Protein AF-A0A8T2T085-F1 (afdb_monomer)

Organism: Ceratopteris richardii (NCBI:txid49495)

Secondary structure (DSSP, 8-state):
----------------------------------HHHHHHHHHHHHHH--S-SS-HHHHHHHHHHHHHHHHHHTT-GGGTTPPPPHHHHHHHHHHHHHHHHHHHHHHHHHHHHTT-SS--HHHHHH-

InterPro domains:
  IPR000164 Histone H3/CENP-A [PR00622] (3-17)
  IPR000164 Histone H3/CENP-A [PR00622] (79-97)
  IPR000164 Histone H3/CENP-A [PR00622] (97-113)
  IPR000164 Histone H3/CENP-A [PR00622] (113-127)
  IPR000164 Histone H3/CENP-A [PTHR45810] (14-124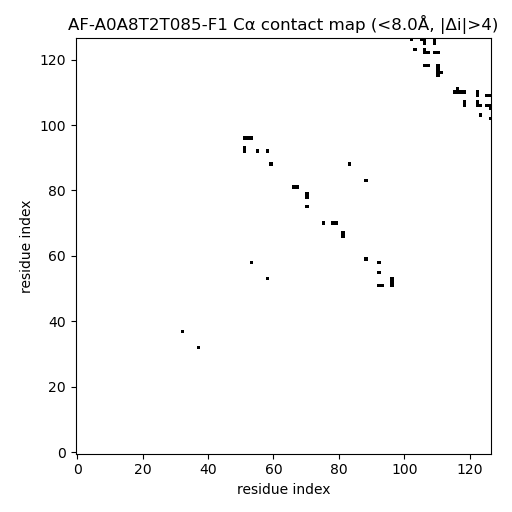)
  IPR000164 Histone H3/CENP-A [SM00428] (25-126)
  IPR007125 Core Histone H2A/H2B/H3 domain [PF00125] (38-123)
  IPR009072 Histone-fold [G3DSA:1.10.20.10] (2-127)
  IPR009072 Histone-fold [SSF47113] (22-123)

Nearest PDB structures (foldseek):
  8yti-assembly1_A  TM=9.726E-01  e=1.396E-06  Homo sapiens
  5e5a-assembly1_A  TM=9.734E-01  e=1.593E-06  Xenopus laevis
  7cow-assembly1_K  TM=9.662E-01  e=3.516E-06  Homo sapiens
  3a6n-assembly1_A  TM=9.595E-01  e=3.291E-06  Homo sapiens
  5xm1-assembly1_A  TM=9.760E-01  e=5.579E-06  Mus musculus

Sequence (127 aa):
MPRNKIPRGKMSRSKIPRRFKPMCQTSLQKKRVKYHVKSLREIRRAQKSVGLLIPRLPFMRVVKQISVNLCSLMKTSSFVNVRWQTQALLCLQEVAEDIAIDFMNDAYLCIAHSHRVTLMAKDYVIV

Solvent-accessible surface area (backbone atoms only — not comparable to full-atom values): 8410 Å² total; per-residue (Å²): 139,88,82,88,88,86,90,87,83,88,85,91,79,86,86,78,81,79,78,75,70,76,80,76,74,73,74,72,74,79,76,81,75,55,65,71,64,52,52,55,50,50,51,55,49,52,76,72,49,90,68,84,86,70,63,66,69,66,53,51,50,51,53,52,53,52,52,54,53,51,36,61,75,65,72,45,83,86,49,85,72,80,78,79,57,71,68,58,56,50,51,54,47,55,53,54,52,50,54,52,50,53,54,50,51,53,25,48,52,53,30,54,76,67,76,48,91,72,91,52,75,72,36,63,74,75,103

Structure (mmCIF, N/CA/C/O backbone):
data_AF-A0A8T2T085-F1
#
_entry.id   AF-A0A8T2T085-F1
#
loop_
_atom_site.group_PDB
_atom_site.id
_atom_site.type_symbol
_atom_site.label_atom_id
_atom_site.label_alt_id
_atom_site.label_comp_id
_atom_site.label_asym_id
_atom_site.label_entity_id
_atom_site.label_seq_id
_atom_site.pdbx_PDB_ins_code
_atom_site.Cartn_x
_atom_site.Cartn_y
_atom_site.Cartn_z
_atom_site.occupancy
_atom_site.B_iso_or_equiv
_atom_site.auth_seq_id
_atom_site.auth_comp_id
_atom_site.auth_asym_id
_atom_site.auth_atom_id
_atom_site.pdbx_PDB_model_num
ATOM 1 N N . MET A 1 1 ? 31.964 63.185 52.197 1.00 42.47 1 MET A N 1
ATOM 2 C CA . MET A 1 1 ? 31.192 64.295 51.594 1.00 42.47 1 MET A CA 1
ATOM 3 C C . MET A 1 1 ? 29.818 63.784 51.166 1.00 42.47 1 MET A C 1
ATOM 5 O O . MET A 1 1 ? 29.794 62.979 50.244 1.00 42.47 1 MET A O 1
ATOM 9 N N . PRO A 1 2 ? 28.687 64.199 51.766 1.00 45.44 2 PRO A N 1
ATOM 10 C CA . PRO A 1 2 ? 27.382 64.057 51.126 1.00 45.44 2 PRO A CA 1
ATOM 11 C C . PRO A 1 2 ? 26.936 65.405 50.535 1.00 45.44 2 PRO A C 1
ATOM 13 O O . PRO A 1 2 ? 27.128 66.454 51.150 1.00 45.44 2 PRO A O 1
ATOM 16 N N . ARG A 1 3 ? 26.341 65.405 49.335 1.00 43.69 3 ARG A N 1
ATOM 17 C CA . ARG A 1 3 ? 25.700 66.595 48.756 1.00 43.69 3 ARG A CA 1
ATOM 18 C C . ARG A 1 3 ? 24.286 66.244 48.281 1.00 43.69 3 ARG A C 1
ATOM 20 O O . ARG A 1 3 ? 24.088 65.339 47.481 1.00 43.69 3 ARG A O 1
ATOM 27 N N . ASN A 1 4 ? 23.343 66.984 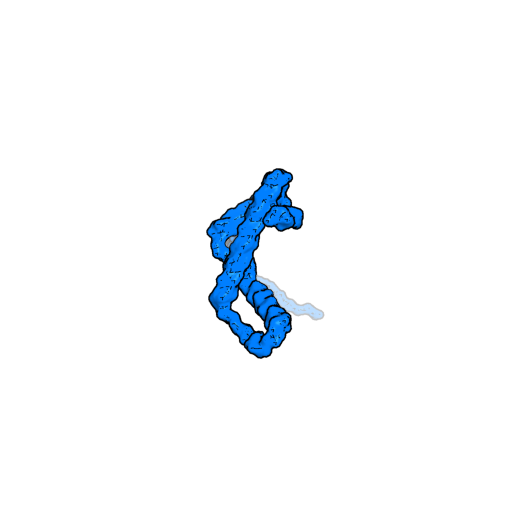48.858 1.00 47.75 4 ASN A N 1
ATOM 28 C CA . ASN A 1 4 ? 21.883 66.970 48.741 1.00 47.75 4 ASN A 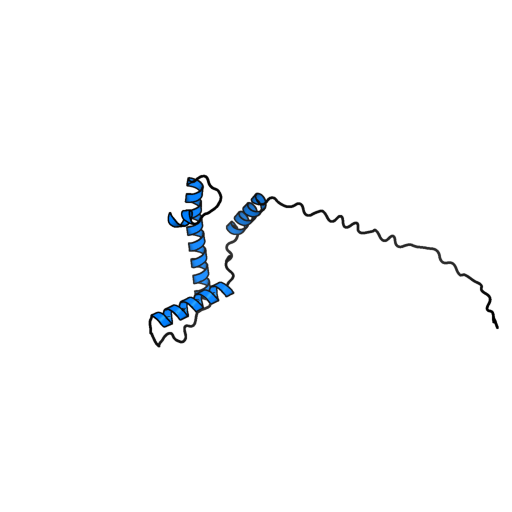CA 1
ATOM 29 C C . ASN A 1 4 ? 21.287 66.848 47.327 1.00 47.75 4 ASN A C 1
ATOM 31 O O . ASN A 1 4 ? 21.851 67.383 46.374 1.00 47.75 4 ASN A O 1
ATOM 35 N N . LYS A 1 5 ? 20.018 66.397 47.268 1.00 50.94 5 LYS A N 1
ATOM 36 C CA . LYS A 1 5 ? 18.900 67.220 46.746 1.00 50.94 5 LYS A CA 1
ATOM 37 C C . LYS A 1 5 ? 17.514 66.747 47.235 1.00 50.94 5 LYS A C 1
ATOM 39 O O . LYS A 1 5 ? 17.265 65.562 47.408 1.00 50.94 5 LYS A O 1
ATOM 44 N N . ILE A 1 6 ? 16.659 67.741 47.489 1.00 50.16 6 ILE A N 1
ATOM 45 C CA . ILE A 1 6 ? 15.349 67.737 48.172 1.00 50.16 6 ILE A CA 1
ATOM 46 C C . ILE A 1 6 ? 14.205 67.387 47.186 1.00 50.16 6 ILE A C 1
ATOM 48 O O . ILE A 1 6 ? 14.298 67.786 46.025 1.00 50.16 6 ILE A O 1
ATOM 52 N N . PRO A 1 7 ? 13.120 66.695 47.604 1.00 57.94 7 PRO A N 1
ATOM 53 C CA . PRO A 1 7 ? 12.007 66.296 46.734 1.00 57.94 7 PRO A CA 1
ATOM 54 C C . PRO A 1 7 ? 10.787 67.234 46.844 1.00 57.94 7 PRO A C 1
ATOM 56 O O . PRO A 1 7 ? 10.642 67.904 47.864 1.00 57.94 7 PRO A O 1
ATOM 59 N N . ARG A 1 8 ? 9.884 67.192 45.840 1.00 45.22 8 ARG A N 1
ATOM 60 C CA . ARG A 1 8 ? 8.404 67.441 45.848 1.00 45.22 8 ARG A CA 1
ATOM 61 C C . ARG A 1 8 ? 7.979 68.105 44.519 1.00 45.22 8 ARG A C 1
ATOM 63 O O . ARG A 1 8 ? 8.650 69.015 44.073 1.00 45.22 8 ARG A O 1
ATOM 70 N N . GLY A 1 9 ? 6.888 67.760 43.835 1.00 40.75 9 GLY A N 1
ATOM 71 C CA . GLY A 1 9 ? 5.848 66.764 44.069 1.00 40.75 9 GLY A CA 1
ATOM 72 C C . GLY A 1 9 ? 4.798 66.764 42.935 1.00 40.75 9 GLY A C 1
ATOM 73 O O . GLY A 1 9 ? 4.514 67.794 42.346 1.00 40.75 9 GLY A O 1
ATOM 74 N N . LYS A 1 10 ? 4.270 65.563 42.663 1.00 49.53 10 LYS A N 1
ATOM 75 C CA . LYS A 1 10 ? 2.911 65.141 42.247 1.00 49.53 10 LYS A CA 1
ATOM 76 C C . LYS A 1 10 ? 2.061 66.000 41.282 1.00 49.53 10 LYS A C 1
ATOM 78 O O . LYS A 1 10 ? 1.538 67.039 41.658 1.00 49.53 10 LYS A O 1
ATOM 83 N N . MET A 1 11 ? 1.669 65.374 40.165 1.00 41.41 11 MET A N 1
ATOM 84 C CA . MET A 1 11 ? 0.322 65.498 39.586 1.00 41.41 11 MET A CA 1
ATOM 85 C C . MET A 1 11 ? -0.317 64.110 39.477 1.00 41.41 11 MET A C 1
ATOM 87 O O . MET A 1 11 ? 0.253 63.180 38.908 1.00 41.41 11 MET A O 1
ATOM 91 N N . SER A 1 12 ? -1.495 63.968 40.072 1.00 48.19 12 SER A N 1
ATOM 92 C CA . SER A 1 12 ? -2.357 62.794 40.003 1.00 48.19 12 SER A CA 1
ATOM 93 C C . SER A 1 12 ? -3.138 62.779 38.688 1.00 48.19 12 SER A C 1
ATOM 95 O O . SER A 1 12 ? -3.822 63.742 38.353 1.00 48.19 12 SER A O 1
ATOM 97 N N . ARG A 1 13 ? -3.136 61.644 37.983 1.00 51.62 13 ARG A N 1
ATOM 98 C CA . ARG A 1 13 ? -4.280 61.242 37.154 1.00 51.62 13 ARG A CA 1
ATOM 99 C C . ARG A 1 13 ? -4.640 59.796 37.460 1.00 51.62 13 ARG A C 1
ATOM 101 O O . ARG A 1 13 ? -3.790 58.915 37.549 1.00 51.62 13 ARG A O 1
ATOM 108 N N . SER A 1 14 ? -5.921 59.627 37.734 1.00 51.16 14 SER A N 1
ATOM 109 C CA . SER A 1 14 ? -6.596 58.438 38.219 1.00 51.16 14 SER A CA 1
ATOM 110 C C . SER A 1 14 ? -6.578 57.285 37.210 1.00 51.16 14 SER A C 1
ATOM 112 O O . SER A 1 14 ? -6.531 57.458 35.997 1.00 51.16 14 SER A O 1
ATOM 114 N N . LYS A 1 15 ? -6.607 56.087 37.793 1.00 52.94 15 LYS A N 1
ATOM 115 C CA . LYS A 1 15 ? -6.588 54.746 37.207 1.00 52.94 15 LYS A CA 1
ATOM 116 C C . LYS A 1 15 ? -7.672 54.496 36.149 1.00 52.94 15 LYS A C 1
ATOM 118 O O . LYS A 1 15 ? -8.845 54.737 36.406 1.00 52.94 15 LYS A O 1
ATOM 123 N N . ILE A 1 16 ? -7.297 53.761 35.101 1.00 54.34 16 ILE A N 1
ATOM 124 C CA . ILE A 1 16 ? -8.132 52.683 34.549 1.00 54.34 16 ILE A CA 1
ATOM 125 C C . ILE A 1 16 ? -7.220 51.457 34.405 1.00 54.34 16 ILE A C 1
ATOM 127 O O . ILE A 1 16 ? -6.395 51.431 33.489 1.00 54.34 16 ILE A O 1
ATOM 131 N N . PRO A 1 17 ? -7.298 50.432 35.274 1.00 49.84 17 PRO A N 1
ATOM 132 C CA . PRO A 1 17 ? -6.677 49.166 34.939 1.00 49.84 17 PRO A CA 1
ATOM 133 C C . PRO A 1 17 ? -7.539 48.557 33.834 1.00 49.84 17 PRO A C 1
ATOM 135 O O . PRO A 1 17 ? -8.699 48.207 34.060 1.00 49.84 17 PRO A O 1
ATOM 138 N N . ARG A 1 18 ? -6.994 48.449 32.618 1.00 59.91 18 ARG A N 1
ATOM 139 C CA . ARG A 1 18 ? -7.588 47.566 31.612 1.00 59.91 18 ARG A CA 1
ATOM 140 C C . ARG A 1 18 ? -7.610 46.187 32.249 1.00 59.91 18 ARG A C 1
ATOM 142 O O . ARG A 1 18 ? -6.561 45.606 32.517 1.00 59.91 18 ARG A O 1
ATOM 149 N N . ARG A 1 19 ? -8.810 45.716 32.574 1.00 57.78 19 ARG A N 1
ATOM 150 C CA . ARG A 1 19 ? -9.052 44.394 33.134 1.00 57.78 19 ARG A CA 1
ATOM 151 C C . ARG A 1 19 ? -8.615 43.393 32.066 1.00 57.78 19 ARG A C 1
ATOM 153 O O . ARG A 1 19 ? -9.392 43.061 31.177 1.00 57.78 19 ARG A O 1
ATOM 160 N N . PHE A 1 20 ? -7.354 42.966 32.108 1.00 52.00 20 PHE A N 1
ATOM 161 C CA . PHE A 1 20 ? -6.907 41.797 31.367 1.00 52.00 20 PHE A CA 1
ATOM 162 C C . PHE A 1 20 ? -7.718 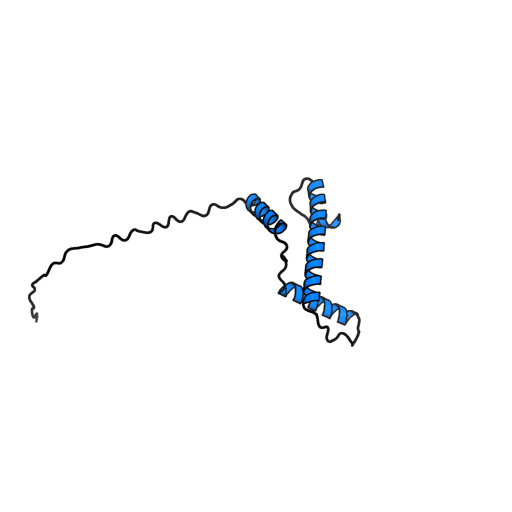40.636 31.936 1.00 52.00 20 PHE A C 1
ATOM 164 O O . PHE A 1 20 ? -7.486 40.194 33.060 1.00 52.00 20 PHE A O 1
ATOM 171 N N . LYS A 1 21 ? -8.747 40.197 31.205 1.00 58.69 21 LYS A N 1
ATOM 172 C CA . LYS A 1 21 ? -9.330 38.883 31.460 1.00 58.69 21 LYS A CA 1
ATOM 173 C C . LYS A 1 21 ? -8.180 37.895 31.267 1.00 58.69 21 LYS A C 1
ATOM 175 O O . LYS A 1 21 ? -7.620 37.882 30.169 1.00 58.69 21 LYS A O 1
ATOM 180 N N . PRO A 1 22 ? -7.812 37.072 32.262 1.00 52.03 22 PRO A N 1
ATOM 181 C CA . PRO A 1 22 ? -7.034 35.897 31.939 1.00 52.03 22 PRO A CA 1
ATOM 182 C C . PRO A 1 22 ? -7.907 35.101 30.965 1.00 52.03 22 PRO A C 1
ATOM 184 O O . PRO A 1 22 ? -9.030 34.717 31.303 1.00 52.03 22 PRO A O 1
ATOM 187 N N . MET A 1 23 ? -7.445 34.923 29.725 1.00 56.06 23 MET A N 1
ATOM 188 C CA . MET A 1 23 ? -7.959 33.848 28.888 1.00 56.06 23 MET A CA 1
ATOM 189 C C . MET A 1 23 ? -7.615 32.578 29.649 1.00 56.06 23 MET A C 1
ATOM 191 O O . MET A 1 23 ? -6.505 32.062 29.554 1.00 56.06 23 MET A O 1
ATOM 195 N N . CYS A 1 24 ? -8.556 32.122 30.468 1.00 46.50 24 CYS A N 1
ATOM 196 C CA . CYS A 1 24 ? -8.539 30.789 31.018 1.00 46.50 24 CYS A CA 1
ATOM 197 C C . CYS A 1 24 ? -8.694 29.875 29.800 1.00 46.50 24 CYS A C 1
ATOM 199 O O . CYS A 1 24 ? -9.807 29.545 29.389 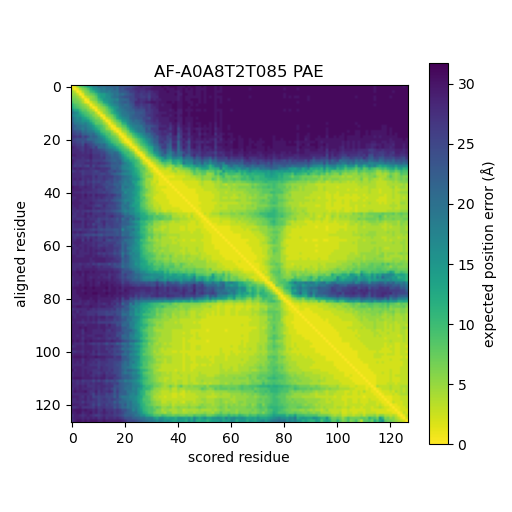1.00 46.50 24 CYS A O 1
ATOM 201 N N . GLN A 1 25 ? -7.572 29.558 29.147 1.00 60.19 25 GLN A N 1
ATOM 202 C CA . GLN A 1 25 ? -7.472 28.407 28.273 1.00 60.19 25 GLN A CA 1
ATOM 203 C C . GLN A 1 25 ? -7.699 27.217 29.196 1.00 60.19 25 GLN A C 1
ATOM 205 O O . GLN A 1 25 ? -6.765 26.638 29.743 1.00 60.19 25 GLN A O 1
ATOM 210 N N . THR A 1 26 ? -8.966 26.885 29.425 1.00 57.47 26 THR A N 1
ATOM 211 C CA . THR A 1 26 ? -9.322 25.535 29.812 1.00 57.47 26 THR A CA 1
ATOM 212 C C . THR A 1 26 ? -8.862 24.694 28.634 1.00 57.47 26 THR A C 1
ATOM 214 O O . THR A 1 26 ? -9.512 24.618 27.593 1.00 57.47 26 THR A O 1
ATOM 217 N N . SER A 1 27 ? -7.647 24.162 28.738 1.00 62.03 27 SER A N 1
ATOM 218 C CA . SER A 1 27 ? -7.164 23.117 27.861 1.00 62.03 27 SER A CA 1
ATOM 219 C C . SER A 1 27 ? -8.111 21.949 28.092 1.00 62.03 27 SER A C 1
ATOM 221 O O . SER A 1 27 ? -7.921 21.137 28.994 1.00 62.03 27 SER A O 1
ATOM 223 N N . LEU A 1 28 ? -9.217 21.924 27.340 1.00 67.56 28 LEU A N 1
ATOM 224 C CA . LEU A 1 28 ? -10.135 20.801 27.325 1.00 67.56 28 LEU A CA 1
ATOM 225 C C . LEU A 1 28 ? -9.270 19.599 26.981 1.00 67.56 28 LEU A C 1
ATOM 227 O O . LEU A 1 28 ? -8.818 19.460 25.841 1.00 67.56 28 LEU A O 1
ATOM 231 N N . GLN A 1 29 ? -8.955 18.796 27.998 1.00 67.00 29 GLN A N 1
ATOM 232 C CA . GLN A 1 29 ? -8.123 17.619 27.843 1.00 67.00 29 GLN A CA 1
ATOM 233 C C . GLN A 1 29 ? -8.738 16.813 26.706 1.00 67.00 29 GLN A C 1
ATOM 235 O O . GLN A 1 29 ? -9.902 16.409 26.779 1.00 67.00 29 GLN A O 1
ATOM 240 N N . LYS A 1 30 ? -7.989 16.655 25.608 1.00 74.50 30 LYS A N 1
ATOM 241 C CA . LYS A 1 30 ? -8.457 15.930 24.428 1.00 74.50 30 LYS A CA 1
ATOM 242 C C . LYS A 1 30 ? -8.785 14.510 24.882 1.00 74.50 30 LYS A C 1
ATOM 244 O O . LYS A 1 30 ? -7.883 13.698 25.081 1.00 74.50 30 LYS A O 1
ATOM 249 N N . LYS A 1 31 ? -10.075 14.215 25.081 1.00 79.19 31 LYS A N 1
ATOM 250 C CA . LYS A 1 31 ? -10.523 12.880 25.485 1.00 79.19 31 LYS A CA 1
ATOM 251 C C . LYS A 1 31 ? -10.033 11.879 24.444 1.00 79.19 31 LYS A C 1
ATOM 253 O O . LYS A 1 31 ? -10.289 12.024 23.246 1.00 79.19 31 LYS A O 1
ATOM 258 N N . ARG A 1 32 ? -9.295 10.867 24.902 1.00 85.69 32 ARG A N 1
ATOM 259 C CA . ARG A 1 32 ? -8.742 9.825 24.038 1.00 85.69 32 ARG A CA 1
ATOM 260 C C . ARG A 1 32 ? -9.891 8.992 23.477 1.00 85.69 32 ARG A C 1
ATOM 262 O O . ARG A 1 32 ? -10.603 8.317 24.212 1.00 85.69 32 ARG A O 1
ATOM 269 N N . VAL A 1 33 ? -10.068 9.045 22.160 1.00 89.44 33 VAL A N 1
ATOM 270 C CA . VAL A 1 33 ? -11.035 8.196 21.455 1.00 89.44 33 VAL A CA 1
ATOM 271 C C . VAL A 1 33 ? -10.539 6.749 21.494 1.00 89.44 33 VAL A C 1
ATOM 273 O O . VAL A 1 33 ? -9.359 6.499 21.226 1.00 89.44 33 VAL A O 1
ATOM 276 N N . LYS A 1 34 ? -11.433 5.809 21.828 1.00 93.06 34 LYS A N 1
ATOM 277 C CA . LYS A 1 34 ? -11.143 4.367 21.844 1.00 93.06 34 LYS A CA 1
ATOM 278 C C . LYS A 1 34 ? -10.680 3.895 20.461 1.00 93.06 34 LYS A C 1
ATOM 280 O O . LYS A 1 34 ? -11.177 4.379 19.447 1.00 93.06 34 LYS A O 1
ATOM 285 N N . TYR A 1 35 ? -9.765 2.929 20.423 1.00 92.38 35 TYR A N 1
ATOM 286 C CA . TYR A 1 35 ? -9.171 2.437 19.176 1.00 92.38 35 TYR A CA 1
ATOM 287 C C . TYR A 1 35 ? -10.211 1.935 18.173 1.00 92.38 35 TYR A C 1
ATOM 289 O O . TYR A 1 35 ? -10.220 2.417 17.048 1.00 92.38 35 TYR A O 1
ATOM 297 N N . HIS A 1 36 ? -11.160 1.096 18.603 1.00 92.12 36 HIS A N 1
ATOM 298 C CA . HIS A 1 36 ? -12.217 0.590 17.719 1.00 92.12 36 HIS A CA 1
ATOM 299 C C . HIS A 1 36 ? -13.032 1.717 17.052 1.00 92.12 36 HIS A C 1
ATOM 301 O O . HIS A 1 36 ? -13.408 1.610 15.891 1.00 92.12 36 HIS A O 1
ATOM 307 N N . VAL A 1 37 ? -13.256 2.842 17.746 1.00 95.19 37 VAL A N 1
ATOM 308 C CA . VAL A 1 37 ? -13.968 4.004 17.184 1.00 95.19 37 VAL A CA 1
ATOM 309 C C . VAL A 1 37 ? -13.113 4.734 16.146 1.00 95.19 37 VAL A C 1
ATOM 311 O O . VAL A 1 37 ? -13.652 5.237 15.160 1.00 95.19 37 VAL A O 1
ATOM 314 N N . LYS A 1 38 ? -11.790 4.801 16.348 1.00 94.81 38 LYS A N 1
ATOM 315 C CA . LYS A 1 38 ? -10.865 5.379 15.363 1.00 94.81 38 LYS A CA 1
ATOM 316 C C . LYS A 1 38 ? -10.791 4.512 14.108 1.00 94.81 38 LYS A C 1
ATOM 318 O O . LYS A 1 38 ? -11.022 5.035 13.024 1.00 94.81 38 LYS A O 1
ATOM 323 N N . SER A 1 39 ? -10.595 3.204 14.266 1.00 93.88 39 SER A N 1
ATOM 324 C CA . SER A 1 39 ? -10.501 2.258 13.148 1.00 93.88 39 SER A CA 1
ATOM 325 C C . SER A 1 39 ? -11.781 2.232 12.310 1.00 93.88 39 SER A C 1
ATOM 327 O O . SER A 1 39 ? -11.722 2.357 11.093 1.00 93.88 39 SER A O 1
ATOM 329 N N . LEU A 1 40 ? -12.963 2.195 12.940 1.00 95.88 40 LEU A N 1
ATOM 330 C CA . LEU A 1 40 ? -14.238 2.260 12.209 1.00 95.88 40 LEU A CA 1
ATOM 331 C C . LEU A 1 40 ? -14.424 3.582 11.451 1.00 95.88 40 LEU A C 1
ATOM 333 O O . LEU A 1 40 ? -15.048 3.612 10.392 1.00 95.88 40 LEU A O 1
ATOM 337 N N . ARG A 1 41 ? -13.896 4.690 11.984 1.00 95.81 41 ARG A N 1
ATOM 338 C CA . ARG A 1 41 ? -13.916 5.981 11.287 1.00 95.81 41 ARG A CA 1
ATOM 339 C C . ARG A 1 41 ? -12.988 5.972 10.075 1.00 95.81 41 ARG A C 1
ATOM 341 O O . ARG A 1 41 ? -13.359 6.534 9.050 1.00 95.81 41 ARG A O 1
ATOM 348 N N . GLU A 1 42 ? -11.812 5.367 10.197 1.00 95.19 42 GLU A N 1
ATOM 349 C CA . GLU A 1 42 ? -10.849 5.227 9.102 1.00 95.19 42 GLU A CA 1
ATOM 350 C C . GLU A 1 42 ? -11.412 4.355 7.978 1.00 95.19 42 GLU A C 1
ATOM 352 O O . GLU A 1 42 ? -11.404 4.803 6.837 1.00 95.19 42 GLU A O 1
ATOM 357 N N . ILE A 1 43 ? -12.022 3.209 8.303 1.00 94.56 43 ILE A N 1
ATOM 358 C CA . ILE A 1 43 ? -12.681 2.324 7.325 1.00 94.56 43 ILE A CA 1
ATOM 359 C C . ILE A 1 43 ? -13.758 3.083 6.543 1.00 94.56 43 ILE A C 1
ATOM 361 O O . ILE A 1 43 ? -13.717 3.139 5.319 1.00 94.56 43 ILE A O 1
ATOM 365 N N . ARG A 1 44 ? -14.683 3.755 7.242 1.00 96.62 44 ARG A N 1
ATOM 366 C CA . ARG A 1 44 ? -15.755 4.529 6.588 1.00 96.62 44 ARG A CA 1
ATOM 367 C C . ARG A 1 44 ? -15.219 5.677 5.741 1.00 96.62 44 ARG A C 1
ATOM 369 O O . ARG A 1 44 ? -15.810 6.021 4.723 1.00 96.62 44 ARG A O 1
ATOM 376 N N . ARG A 1 45 ? -14.131 6.316 6.185 1.00 95.50 45 ARG A N 1
ATOM 377 C CA . ARG A 1 45 ? -13.483 7.385 5.424 1.00 95.50 45 ARG A CA 1
ATOM 378 C C . ARG A 1 45 ? -12.868 6.827 4.144 1.00 95.50 45 ARG A C 1
ATOM 380 O O . ARG A 1 45 ? -13.118 7.413 3.099 1.00 95.50 45 ARG A O 1
ATOM 387 N N . ALA A 1 46 ? -12.114 5.732 4.246 1.00 93.81 46 ALA A N 1
ATOM 388 C CA . ALA A 1 46 ? -11.463 5.077 3.118 1.00 93.81 46 ALA A CA 1
ATOM 389 C C . ALA A 1 46 ? -12.494 4.597 2.090 1.00 93.81 46 ALA A C 1
ATOM 391 O O . ALA A 1 46 ? -12.372 4.950 0.930 1.00 93.81 46 ALA A O 1
ATOM 392 N N . GLN A 1 47 ? -13.571 3.935 2.526 1.00 94.81 47 GLN A N 1
ATOM 393 C CA . GLN A 1 47 ? -14.650 3.458 1.646 1.00 94.81 47 GLN A CA 1
ATOM 394 C C . GLN A 1 47 ? -15.434 4.582 0.949 1.00 94.81 47 GLN A C 1
ATOM 396 O O . GLN A 1 47 ? -16.012 4.371 -0.110 1.00 94.81 47 GLN A O 1
ATOM 401 N N . LYS A 1 48 ? -15.497 5.780 1.542 1.00 96.38 48 LYS A N 1
ATOM 402 C CA . LYS A 1 48 ? -16.180 6.931 0.932 1.00 96.38 48 LYS A CA 1
ATOM 403 C C . LYS A 1 48 ? -15.310 7.645 -0.104 1.00 96.38 48 LYS A C 1
ATOM 405 O O . LYS A 1 48 ? -15.834 8.327 -0.981 1.00 96.38 48 LYS A O 1
ATOM 410 N N . SER A 1 49 ? -13.992 7.579 0.051 1.00 94.38 49 SER A N 1
ATOM 411 C CA . SER A 1 49 ? -13.039 8.228 -0.843 1.00 94.38 49 SER A CA 1
ATOM 412 C C . SER A 1 49 ? -12.576 7.279 -1.939 1.00 94.38 49 SER A C 1
ATOM 414 O O . SER A 1 49 ? -12.323 6.118 -1.672 1.00 94.38 49 SER A O 1
ATOM 416 N N . VAL A 1 50 ? -12.358 7.808 -3.139 1.00 92.69 50 VAL A N 1
ATOM 417 C CA . VAL A 1 50 ? -11.793 7.067 -4.286 1.00 92.69 50 VAL A CA 1
ATOM 418 C C . VAL A 1 50 ? -10.355 7.498 -4.602 1.00 92.69 50 VAL A C 1
ATOM 420 O O . VAL A 1 50 ? -9.874 7.361 -5.718 1.00 92.69 50 VAL A O 1
ATOM 423 N N . GLY A 1 51 ? -9.683 8.136 -3.642 1.00 93.00 51 GLY A N 1
ATOM 424 C CA . GLY A 1 51 ? -8.316 8.613 -3.827 1.00 93.00 51 GLY A CA 1
ATOM 425 C C . GLY A 1 51 ? -7.300 7.498 -3.610 1.00 93.00 51 GLY A C 1
ATOM 426 O O . GLY A 1 51 ? -7.499 6.655 -2.741 1.00 93.00 51 GLY A O 1
ATOM 427 N N . LEU A 1 52 ? -6.188 7.563 -4.342 1.00 94.50 52 LEU A N 1
ATOM 428 C CA . LEU A 1 52 ? -5.045 6.667 -4.163 1.00 94.50 52 LEU A CA 1
ATOM 429 C C . LEU A 1 52 ? -4.524 6.711 -2.720 1.00 94.50 52 LEU A C 1
ATOM 431 O O . LEU A 1 52 ? -4.327 7.793 -2.149 1.00 94.50 52 LEU A O 1
ATOM 435 N N . LEU A 1 53 ? -4.277 5.537 -2.153 1.00 94.12 53 LEU A N 1
ATOM 436 C CA . LEU A 1 53 ? -3.794 5.340 -0.790 1.00 94.12 53 LEU A CA 1
ATOM 437 C C . LEU A 1 53 ? -2.264 5.286 -0.734 1.00 94.12 53 LEU A C 1
ATOM 439 O O . LEU A 1 53 ? -1.667 5.722 0.257 1.00 94.12 53 LEU A O 1
ATOM 443 N N . ILE A 1 54 ? -1.615 4.790 -1.791 1.00 95.12 54 ILE A N 1
ATOM 444 C CA . ILE A 1 54 ? -0.157 4.705 -1.861 1.00 95.12 54 ILE A CA 1
ATOM 445 C C . ILE A 1 54 ? 0.405 6.048 -2.362 1.00 95.12 54 ILE A C 1
ATOM 447 O O . ILE A 1 54 ? -0.058 6.609 -3.361 1.00 95.12 54 ILE A O 1
ATOM 451 N N . PRO A 1 55 ? 1.444 6.611 -1.718 1.00 96.25 55 PRO A N 1
ATOM 452 C CA . PRO A 1 55 ? 2.073 7.818 -2.234 1.00 96.25 55 PRO A CA 1
ATOM 453 C C . PRO A 1 55 ? 2.694 7.574 -3.623 1.00 96.25 55 PRO A C 1
ATOM 455 O O . PRO A 1 55 ? 3.450 6.625 -3.831 1.00 96.25 55 PRO A O 1
ATOM 458 N N . ARG A 1 56 ? 2.436 8.476 -4.578 1.00 94.81 56 ARG A N 1
ATOM 459 C CA . ARG A 1 56 ? 2.845 8.309 -5.991 1.00 94.81 56 ARG A CA 1
ATOM 460 C C . ARG A 1 56 ? 4.360 8.175 -6.200 1.00 94.81 56 ARG A C 1
ATOM 462 O O . ARG A 1 56 ? 4.813 7.417 -7.052 1.00 94.81 56 ARG A O 1
ATOM 469 N N . LEU A 1 57 ? 5.168 8.918 -5.437 1.00 95.06 57 LEU A N 1
ATOM 470 C CA . LEU A 1 57 ? 6.629 8.929 -5.589 1.00 95.06 57 LEU A CA 1
ATOM 471 C C . LEU A 1 57 ? 7.292 7.573 -5.264 1.00 95.06 57 LEU A C 1
ATOM 473 O O . LEU A 1 57 ? 8.063 7.099 -6.101 1.00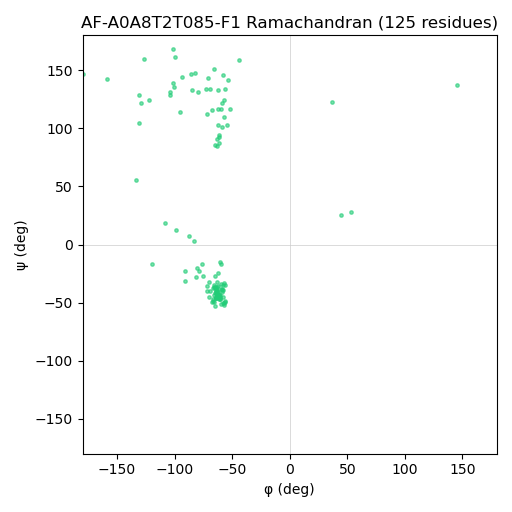 95.06 57 LEU A O 1
ATOM 477 N N . PRO A 1 58 ? 7.050 6.939 -4.096 1.00 96.56 58 PRO A N 1
ATOM 478 C CA . PRO A 1 58 ? 7.604 5.618 -3.814 1.00 96.56 58 PRO A CA 1
ATOM 479 C C . PRO A 1 58 ? 7.080 4.549 -4.777 1.00 96.56 58 PRO A C 1
ATOM 481 O O . PRO A 1 58 ? 7.891 3.753 -5.244 1.00 96.56 58 PRO A O 1
ATOM 484 N N . PHE A 1 59 ? 5.797 4.580 -5.162 1.00 96.88 59 PHE A N 1
ATOM 485 C CA . PHE A 1 59 ? 5.259 3.650 -6.162 1.00 96.88 59 PHE A CA 1
ATOM 486 C C . PHE A 1 59 ? 6.017 3.758 -7.492 1.00 96.88 59 PHE A C 1
ATOM 488 O O . PHE A 1 59 ? 6.563 2.776 -7.991 1.00 96.88 59 PHE A O 1
ATOM 495 N N . MET A 1 60 ? 6.181 4.979 -8.012 1.00 95.62 60 MET A N 1
ATOM 496 C CA . MET A 1 60 ? 6.946 5.220 -9.236 1.00 95.62 60 MET A CA 1
ATOM 497 C C . MET A 1 60 ? 8.400 4.724 -9.136 1.00 95.62 60 MET A C 1
ATOM 499 O O . MET A 1 60 ? 8.938 4.208 -10.117 1.00 95.62 60 MET A O 1
ATOM 503 N N . ARG A 1 61 ? 9.061 4.887 -7.980 1.00 95.12 61 ARG A N 1
ATOM 504 C CA . ARG A 1 61 ? 10.435 4.389 -7.773 1.00 95.12 61 ARG A CA 1
ATOM 505 C C . ARG A 1 61 ? 10.497 2.866 -7.869 1.00 95.12 61 ARG A C 1
ATOM 507 O O . ARG A 1 61 ? 11.387 2.357 -8.545 1.00 95.12 61 ARG A O 1
ATOM 514 N N . VAL A 1 62 ? 9.537 2.167 -7.263 1.00 95.69 62 VAL A N 1
ATOM 515 C CA . VAL A 1 62 ? 9.435 0.701 -7.328 1.00 95.69 62 VAL A CA 1
ATOM 516 C C . VAL A 1 62 ? 9.180 0.235 -8.760 1.00 95.69 62 VAL A C 1
ATOM 518 O O . VAL A 1 62 ? 9.900 -0.635 -9.244 1.00 95.69 62 VAL A O 1
ATOM 521 N N . VAL A 1 63 ? 8.247 0.862 -9.485 1.00 94.44 63 VAL A N 1
ATOM 522 C CA . VAL A 1 63 ? 7.983 0.511 -10.894 1.00 94.44 63 VAL A CA 1
ATOM 523 C C . VAL A 1 63 ? 9.247 0.659 -11.742 1.00 94.44 63 VAL A C 1
ATOM 525 O O . VAL A 1 63 ? 9.598 -0.249 -12.497 1.00 94.44 63 VAL A O 1
ATOM 528 N N . LYS A 1 64 ? 9.991 1.762 -11.588 1.00 91.25 64 LYS A N 1
ATOM 529 C CA . LYS A 1 64 ? 11.257 1.968 -12.312 1.00 91.25 64 LYS A CA 1
ATOM 530 C C . LYS A 1 64 ? 12.319 0.935 -11.936 1.00 91.25 64 LYS A C 1
ATOM 532 O O . LYS A 1 64 ? 12.997 0.435 -12.827 1.00 91.25 64 LYS A O 1
ATOM 537 N N . GLN A 1 65 ? 12.443 0.592 -10.655 1.00 92.38 65 GLN A N 1
ATOM 538 C CA . GLN A 1 65 ? 13.373 -0.441 -10.197 1.00 92.38 65 GLN A CA 1
ATOM 539 C C . GLN A 1 65 ? 13.051 -1.804 -10.825 1.00 92.38 65 GLN A C 1
ATOM 541 O O . GLN A 1 65 ? 13.943 -2.454 -11.366 1.00 92.38 65 GLN A O 1
ATOM 546 N N . ILE A 1 66 ? 11.777 -2.208 -10.822 1.00 92.00 66 ILE A N 1
ATOM 547 C CA . ILE A 1 66 ? 11.322 -3.456 -11.452 1.00 92.00 66 ILE A CA 1
ATOM 548 C C . ILE A 1 66 ? 11.602 -3.426 -12.957 1.00 92.00 66 ILE A C 1
ATOM 550 O O . ILE A 1 66 ? 12.132 -4.389 -13.501 1.00 92.00 66 ILE A O 1
ATOM 554 N N . SER A 1 67 ? 11.319 -2.301 -13.617 1.00 89.00 67 SER A N 1
ATOM 555 C CA . SER A 1 67 ? 11.580 -2.126 -15.051 1.00 89.00 67 SER A CA 1
ATOM 556 C C . SER A 1 67 ? 13.048 -2.373 -15.389 1.00 89.00 67 SER A C 1
ATOM 558 O O . SER A 1 67 ? 13.350 -3.146 -16.292 1.00 89.00 67 SER A O 1
ATOM 560 N N . VAL A 1 68 ? 13.965 -1.752 -14.64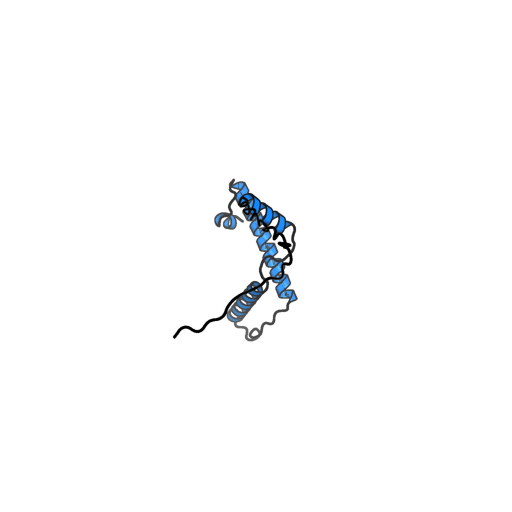0 1.00 87.19 68 VAL A N 1
ATOM 561 C CA . VAL A 1 68 ? 15.414 -1.915 -14.835 1.00 87.19 68 VAL A CA 1
ATOM 562 C C . VAL A 1 68 ? 15.835 -3.370 -14.621 1.00 87.19 68 VAL A C 1
ATOM 564 O O . VAL A 1 68 ? 16.580 -3.916 -15.436 1.00 87.19 68 VAL A O 1
ATOM 567 N N . ASN A 1 69 ? 15.316 -4.024 -13.578 1.00 87.62 69 ASN A N 1
ATOM 568 C CA . ASN A 1 69 ? 15.608 -5.431 -13.302 1.00 87.62 69 ASN A CA 1
ATOM 569 C C . ASN A 1 69 ? 15.145 -6.345 -14.446 1.00 87.62 69 ASN A C 1
ATOM 571 O O . ASN A 1 69 ? 15.907 -7.203 -14.890 1.00 87.62 69 ASN A O 1
ATOM 575 N N . LEU A 1 70 ? 13.933 -6.134 -14.969 1.00 86.06 70 LEU A N 1
ATOM 576 C CA . LEU A 1 70 ? 13.402 -6.901 -16.100 1.00 86.06 70 LEU A CA 1
ATOM 577 C C . LEU A 1 70 ? 14.231 -6.694 -17.375 1.00 86.06 70 LEU A C 1
ATOM 579 O O . LEU A 1 70 ? 14.525 -7.658 -18.079 1.00 86.06 70 LEU A O 1
ATOM 583 N N . CYS A 1 71 ? 14.675 -5.464 -17.638 1.00 80.06 71 CYS A N 1
ATOM 584 C CA . CYS A 1 71 ? 15.521 -5.156 -18.794 1.00 80.06 71 CYS A CA 1
ATOM 585 C C . CYS A 1 71 ? 16.880 -5.867 -18.722 1.00 80.06 71 CYS A C 1
ATOM 587 O O . CYS A 1 71 ? 17.362 -6.379 -19.732 1.00 80.06 71 CYS A O 1
ATOM 589 N N . SER A 1 72 ? 17.470 -5.937 -17.524 1.00 77.62 72 SER A N 1
ATOM 590 C CA . SER A 1 72 ? 18.709 -6.684 -17.276 1.00 77.62 72 SER A CA 1
ATOM 591 C C . SER A 1 72 ? 18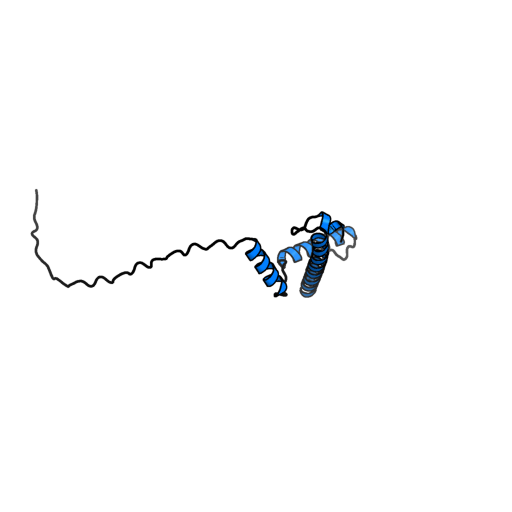.523 -8.189 -17.514 1.00 77.62 72 SER A C 1
ATOM 593 O O . SER A 1 72 ? 19.319 -8.818 -18.214 1.00 77.62 72 SER A O 1
ATOM 595 N N . LEU A 1 73 ? 17.426 -8.761 -17.005 1.00 79.94 73 LEU A N 1
ATOM 596 C CA . LEU A 1 73 ? 17.116 -10.188 -17.146 1.00 79.94 73 LEU A CA 1
ATOM 597 C C . LEU A 1 73 ? 16.886 -10.605 -18.606 1.00 79.94 73 LEU A C 1
ATOM 599 O O . LEU A 1 73 ? 17.325 -11.679 -19.012 1.00 79.94 73 LEU A O 1
ATOM 603 N N . MET A 1 74 ? 16.245 -9.754 -19.409 1.00 77.38 74 MET A N 1
ATOM 604 C CA . MET A 1 74 ? 15.909 -10.060 -20.806 1.00 77.38 74 MET A CA 1
ATOM 605 C C . MET A 1 74 ? 17.058 -9.799 -21.801 1.00 77.38 74 MET A C 1
ATOM 607 O O . MET A 1 74 ? 16.848 -9.960 -23.004 1.00 77.38 74 MET A O 1
ATOM 611 N N . LYS A 1 75 ? 18.257 -9.395 -21.330 1.00 66.94 75 LYS A N 1
ATOM 612 C CA . LYS A 1 75 ? 19.500 -9.170 -22.116 1.00 66.94 75 LYS A CA 1
ATOM 613 C C . LYS A 1 75 ? 19.313 -8.409 -23.438 1.00 66.94 75 LYS A C 1
ATOM 615 O O . LYS A 1 75 ? 20.103 -8.548 -24.369 1.00 66.94 75 LYS A O 1
ATOM 620 N N . THR A 1 76 ? 18.272 -7.592 -23.535 1.00 60.78 76 THR A N 1
ATOM 621 C CA . THR A 1 76 ? 17.944 -6.873 -24.761 1.00 60.78 76 THR A CA 1
ATOM 622 C C . THR A 1 76 ? 18.544 -5.477 -24.681 1.00 60.78 76 THR A C 1
ATOM 624 O O . THR A 1 76 ? 18.123 -4.642 -23.880 1.00 60.78 76 THR A O 1
ATOM 627 N N . SER A 1 77 ? 19.517 -5.205 -25.550 1.00 57.06 77 SER A N 1
ATOM 628 C CA . SER A 1 77 ? 20.214 -3.917 -25.676 1.00 57.06 77 SER A CA 1
ATOM 629 C C . SER A 1 77 ? 19.296 -2.735 -26.030 1.00 57.06 77 SER A C 1
ATOM 631 O O . SER A 1 77 ? 19.683 -1.586 -25.834 1.00 57.06 77 SER A O 1
ATOM 633 N N . SER A 1 78 ? 18.062 -2.987 -26.483 1.00 55.69 78 SER A N 1
ATOM 634 C CA . SER A 1 78 ? 17.078 -1.938 -26.804 1.00 55.69 78 SER A CA 1
ATOM 635 C C . SER A 1 78 ? 16.410 -1.286 -25.585 1.00 55.69 78 SER A C 1
ATOM 637 O O . SER A 1 78 ? 15.863 -0.194 -25.718 1.00 55.69 78 SER A O 1
ATOM 639 N N . PHE A 1 79 ? 16.470 -1.886 -24.389 1.00 56.69 79 PHE A N 1
ATOM 640 C CA . PHE A 1 79 ? 15.759 -1.361 -23.210 1.00 56.69 79 PHE A CA 1
ATOM 641 C C . PHE A 1 79 ? 16.620 -0.533 -22.241 1.00 56.69 79 PHE A C 1
ATOM 643 O O . PHE A 1 79 ? 16.172 -0.192 -21.149 1.00 56.69 79 PHE A O 1
ATOM 650 N N . VAL A 1 80 ? 17.836 -0.139 -22.626 1.00 59.69 80 VAL A N 1
ATOM 651 C CA . VAL A 1 80 ? 18.736 0.655 -21.759 1.00 59.69 80 VAL A CA 1
ATOM 652 C C . VAL A 1 80 ? 18.119 2.011 -21.350 1.00 59.69 80 VAL A C 1
ATOM 654 O O . VAL A 1 80 ? 18.537 2.605 -20.362 1.00 59.69 80 VAL A O 1
ATOM 657 N N . ASN A 1 81 ? 17.069 2.477 -22.042 1.00 67.00 81 ASN A N 1
ATOM 658 C CA . ASN A 1 81 ? 16.408 3.760 -21.790 1.00 67.00 81 ASN A CA 1
ATOM 659 C C . ASN A 1 81 ? 14.867 3.665 -21.755 1.00 67.00 81 ASN A C 1
ATOM 661 O O . ASN A 1 81 ? 14.186 4.378 -22.497 1.00 67.00 81 ASN A O 1
ATOM 665 N N . VAL A 1 82 ? 14.292 2.805 -20.902 1.00 78.38 82 VAL A N 1
ATOM 666 C CA . VAL A 1 82 ? 12.825 2.748 -20.727 1.00 78.38 82 VAL A CA 1
ATOM 667 C C . VAL A 1 82 ? 12.296 4.075 -20.179 1.00 78.38 82 VAL A C 1
ATOM 669 O O . VAL A 1 82 ? 12.601 4.481 -19.054 1.00 78.38 82 VAL A O 1
ATOM 672 N N . ARG A 1 83 ? 11.463 4.749 -20.975 1.00 86.06 83 ARG A N 1
ATOM 673 C CA . ARG A 1 83 ? 10.718 5.942 -20.562 1.00 86.06 83 ARG A CA 1
ATOM 674 C C . ARG A 1 83 ? 9.286 5.555 -20.228 1.00 86.06 83 ARG A C 1
ATOM 676 O O . ARG A 1 83 ? 8.643 4.830 -20.975 1.00 86.06 83 ARG A O 1
ATOM 683 N N . TRP A 1 84 ? 8.791 6.081 -19.115 1.00 90.38 84 TRP A N 1
ATOM 684 C CA . TRP A 1 84 ? 7.431 5.848 -18.649 1.00 90.38 84 TRP A CA 1
ATOM 685 C C . TRP A 1 84 ? 6.561 7.066 -18.921 1.00 90.38 84 TRP A C 1
ATOM 687 O O . TRP A 1 84 ? 6.931 8.189 -18.569 1.00 90.38 84 TRP A O 1
ATOM 697 N N . GLN A 1 85 ? 5.388 6.839 -19.505 1.00 95.38 85 GLN A N 1
ATOM 698 C CA . GLN A 1 85 ? 4.348 7.855 -19.573 1.00 95.38 85 GLN A CA 1
ATOM 699 C C . GLN A 1 85 ? 3.744 8.071 -18.180 1.00 95.38 85 GLN A C 1
ATOM 701 O O . GLN A 1 85 ? 3.560 7.128 -17.411 1.00 95.38 85 GLN A O 1
ATOM 706 N N . THR A 1 86 ? 3.392 9.315 -17.857 1.00 93.94 86 THR A N 1
ATOM 707 C CA . THR A 1 86 ? 2.776 9.665 -16.567 1.00 93.94 86 THR A CA 1
ATOM 708 C C . THR A 1 86 ? 1.418 8.992 -16.366 1.00 93.94 86 THR A C 1
ATOM 710 O O . THR A 1 86 ? 1.158 8.474 -15.286 1.00 93.94 86 THR A O 1
ATOM 713 N N . GLN A 1 87 ? 0.589 8.939 -17.413 1.00 96.06 87 GLN A N 1
ATOM 714 C CA . GLN A 1 87 ? -0.715 8.265 -17.385 1.00 96.06 87 GLN A CA 1
ATOM 715 C C . GLN A 1 87 ? -0.585 6.746 -17.217 1.00 96.06 87 GLN A C 1
ATOM 717 O O . GLN A 1 87 ? -1.359 6.146 -16.482 1.00 96.06 87 GLN A O 1
ATOM 722 N N . ALA A 1 88 ? 0.438 6.130 -17.820 1.00 95.06 88 ALA A N 1
ATOM 723 C CA . ALA A 1 88 ? 0.697 4.702 -17.645 1.00 95.06 88 ALA A CA 1
ATOM 724 C C . ALA A 1 88 ? 1.055 4.369 -16.188 1.00 95.06 88 ALA A C 1
ATOM 726 O O . ALA A 1 88 ? 0.550 3.400 -15.635 1.00 95.06 88 ALA A O 1
ATOM 727 N N . LEU A 1 89 ? 1.879 5.200 -15.540 1.00 95.31 89 LEU A N 1
ATOM 728 C CA . LEU A 1 89 ? 2.216 5.024 -14.123 1.00 95.31 89 LEU A CA 1
ATOM 729 C C . LEU A 1 89 ? 1.001 5.196 -13.206 1.00 95.31 89 LEU A C 1
ATOM 731 O O . LEU A 1 89 ? 0.901 4.487 -12.209 1.00 95.31 89 LEU A O 1
ATOM 735 N N . LEU A 1 90 ? 0.096 6.124 -13.536 1.00 96.06 90 LEU A N 1
ATOM 736 C CA . LEU A 1 90 ? -1.146 6.319 -12.791 1.00 96.06 90 LEU A CA 1
ATOM 737 C C . LEU A 1 90 ? -2.060 5.096 -12.917 1.00 96.06 90 LEU A C 1
ATOM 739 O O . LEU A 1 90 ? -2.488 4.564 -11.901 1.00 96.06 90 LEU A O 1
ATOM 743 N N . CYS A 1 91 ? -2.280 4.618 -14.142 1.00 96.69 91 CYS A N 1
ATOM 744 C CA . CYS A 1 91 ? -3.102 3.440 -14.411 1.00 96.69 91 CYS A CA 1
ATOM 745 C C . CYS A 1 91 ? -2.543 2.186 -13.719 1.00 96.69 91 CYS A C 1
ATOM 747 O O . CYS A 1 91 ? -3.286 1.458 -13.070 1.00 96.69 91 CYS A O 1
ATOM 749 N N . LEU A 1 92 ? -1.221 1.974 -13.769 1.00 96.12 92 LEU A N 1
ATOM 750 C CA . LEU A 1 92 ? -0.576 0.884 -13.032 1.00 96.12 92 LEU A CA 1
ATOM 751 C C . LEU A 1 92 ? -0.822 0.977 -11.525 1.00 96.12 92 LEU A C 1
ATOM 753 O O . LEU A 1 92 ? -0.985 -0.051 -10.876 1.00 96.12 92 LEU A O 1
ATOM 757 N N . GLN A 1 93 ? -0.822 2.189 -10.969 1.00 96.88 93 GLN A N 1
ATOM 758 C CA . GLN A 1 93 ? -1.087 2.383 -9.551 1.00 96.88 93 GLN A CA 1
ATOM 759 C C . GLN A 1 93 ? -2.549 2.104 -9.202 1.00 96.88 93 GLN A C 1
ATOM 761 O O . GLN A 1 93 ? -2.800 1.413 -8.222 1.00 96.88 93 GLN A O 1
ATOM 766 N N . GLU A 1 94 ? -3.491 2.615 -9.996 1.00 96.06 94 GLU A N 1
ATOM 767 C CA . GLU A 1 94 ? -4.926 2.377 -9.800 1.00 96.06 94 GLU A CA 1
ATOM 768 C C . GLU A 1 94 ? -5.234 0.880 -9.800 1.00 96.06 94 GLU A C 1
ATOM 770 O O . GLU A 1 94 ? -5.809 0.378 -8.841 1.00 96.06 94 GLU A O 1
ATOM 775 N N . VAL A 1 95 ? -4.752 0.154 -10.811 1.00 96.81 95 VAL A N 1
ATOM 776 C CA . VAL A 1 95 ? -4.960 -1.297 -10.920 1.00 96.81 95 VAL A CA 1
ATOM 777 C C . VAL A 1 95 ? -4.275 -2.052 -9.779 1.00 96.81 95 VAL A C 1
ATOM 779 O O . VAL A 1 95 ? -4.849 -2.981 -9.220 1.00 96.81 95 VAL A O 1
ATOM 782 N N . ALA A 1 96 ? -3.053 -1.667 -9.400 1.00 96.81 96 ALA A N 1
ATOM 783 C CA . ALA A 1 96 ? -2.348 -2.330 -8.304 1.00 96.81 96 ALA A CA 1
ATOM 784 C C . ALA A 1 96 ? -3.047 -2.138 -6.948 1.00 96.81 96 ALA A C 1
ATOM 786 O O . ALA A 1 96 ? -3.056 -3.062 -6.135 1.00 96.81 96 ALA A O 1
ATOM 787 N N . GLU A 1 97 ? -3.612 -0.955 -6.687 1.00 96.06 97 GLU A N 1
ATOM 788 C CA . GLU A 1 97 ? -4.376 -0.699 -5.463 1.00 96.06 97 GLU A CA 1
ATOM 789 C C . GLU A 1 97 ? -5.725 -1.425 -5.470 1.00 96.06 97 GLU A C 1
ATOM 791 O O . GLU A 1 97 ? -6.087 -1.996 -4.444 1.00 96.06 97 GLU A O 1
ATOM 796 N N . ASP A 1 98 ? -6.418 -1.465 -6.608 1.00 95.62 98 ASP A N 1
ATOM 797 C CA . ASP A 1 98 ? -7.693 -2.175 -6.770 1.00 95.62 98 ASP A CA 1
ATOM 798 C C . ASP A 1 98 ? -7.538 -3.678 -6.488 1.00 95.62 98 ASP A C 1
ATOM 800 O O . ASP A 1 98 ? -8.182 -4.220 -5.592 1.00 95.62 98 ASP A O 1
ATOM 804 N N . ILE A 1 99 ? -6.548 -4.317 -7.125 1.00 95.88 99 ILE A N 1
ATOM 805 C CA . ILE A 1 99 ? -6.227 -5.736 -6.898 1.00 95.88 99 ILE A CA 1
ATOM 806 C C . ILE A 1 99 ? -5.878 -5.997 -5.427 1.00 95.88 99 ILE A C 1
ATOM 808 O O . ILE A 1 99 ? -6.285 -7.008 -4.856 1.00 95.88 99 ILE A O 1
ATOM 812 N N . ALA A 1 100 ? -5.120 -5.100 -4.790 1.00 94.88 100 ALA A N 1
ATOM 813 C CA . ALA A 1 100 ? -4.773 -5.257 -3.382 1.00 94.88 100 ALA A CA 1
ATOM 814 C C . ALA A 1 100 ? -6.001 -5.133 -2.463 1.00 94.88 100 ALA A C 1
ATOM 816 O O . ALA A 1 100 ? -6.081 -5.847 -1.462 1.00 94.88 100 ALA A O 1
ATOM 817 N N . ILE A 1 101 ? -6.943 -4.238 -2.776 1.00 94.38 101 ILE A N 1
ATOM 818 C CA . ILE A 1 101 ? -8.188 -4.060 -2.016 1.00 94.38 101 ILE A CA 1
ATOM 819 C C . ILE A 1 101 ? -9.076 -5.297 -2.147 1.00 94.38 101 ILE A C 1
ATOM 821 O O . ILE A 1 101 ? -9.536 -5.805 -1.123 1.00 94.38 101 ILE A O 1
ATOM 825 N N . ASP A 1 102 ? -9.263 -5.804 -3.363 1.00 94.50 102 ASP A N 1
ATOM 826 C CA . ASP A 1 102 ? -10.061 -7.006 -3.618 1.00 94.50 102 ASP A CA 1
ATOM 827 C C . ASP A 1 102 ? -9.475 -8.225 -2.903 1.00 94.50 102 ASP A C 1
ATOM 829 O O . ASP A 1 102 ? -10.167 -8.890 -2.132 1.00 94.50 102 ASP A O 1
ATOM 833 N N . PHE A 1 103 ? -8.162 -8.428 -3.018 1.00 94.88 103 PHE A N 1
ATOM 834 C CA . PHE A 1 103 ? -7.467 -9.500 -2.307 1.00 94.88 103 PHE A CA 1
ATOM 835 C C . PHE A 1 103 ? -7.614 -9.398 -0.776 1.00 94.88 103 PHE A C 1
ATOM 837 O O . PHE A 1 103 ? -7.795 -10.399 -0.080 1.00 94.88 103 PHE A O 1
ATOM 844 N N . MET A 1 104 ? -7.567 -8.182 -0.217 1.00 93.75 104 MET A N 1
ATOM 845 C CA . MET A 1 104 ? -7.795 -7.969 1.218 1.00 93.75 104 MET A CA 1
ATOM 846 C C . MET A 1 104 ? -9.254 -8.204 1.632 1.00 93.75 104 MET A C 1
ATOM 848 O O . MET A 1 104 ? -9.491 -8.645 2.761 1.00 93.75 104 MET A O 1
ATOM 852 N N . ASN A 1 105 ? -10.225 -7.919 0.760 1.00 93.69 105 ASN A N 1
ATOM 853 C CA . ASN A 1 105 ? -11.638 -8.202 1.015 1.00 93.69 105 ASN A CA 1
ATOM 854 C C . ASN A 1 105 ? -11.889 -9.711 1.089 1.00 93.69 105 ASN A C 1
ATOM 856 O O . ASN A 1 105 ? -12.551 -10.167 2.025 1.00 93.69 105 ASN A O 1
ATOM 860 N N . ASP A 1 106 ? -11.297 -10.487 0.184 1.00 94.62 106 ASP A N 1
ATOM 861 C CA . ASP A 1 106 ? -11.402 -11.949 0.200 1.00 94.62 106 ASP A CA 1
ATOM 862 C C . ASP A 1 106 ? -10.758 -12.537 1.462 1.00 94.62 106 ASP A C 1
ATOM 864 O O . ASP A 1 106 ? -11.381 -13.321 2.187 1.00 94.62 106 ASP A O 1
ATOM 868 N N . ALA A 1 107 ? -9.564 -12.058 1.828 1.00 95.44 107 ALA A N 1
ATOM 869 C CA . ALA A 1 107 ? -8.914 -12.457 3.076 1.00 95.44 107 ALA A CA 1
ATOM 870 C C . ALA A 1 107 ? -9.770 -12.105 4.310 1.00 95.44 107 ALA A C 1
ATOM 872 O O . ALA A 1 107 ? -9.799 -12.852 5.295 1.00 95.44 107 ALA A O 1
ATOM 873 N N . TYR A 1 108 ? -10.511 -10.992 4.268 1.00 94.19 108 TYR A N 1
ATOM 874 C CA . TYR A 1 108 ? -11.431 -10.611 5.339 1.00 94.19 108 TYR A CA 1
ATOM 875 C C . TYR A 1 108 ? -12.608 -11.587 5.492 1.00 94.19 108 TYR A C 1
ATOM 877 O O . TYR A 1 108 ? -13.012 -11.883 6.624 1.00 94.19 108 TYR A O 1
ATOM 885 N N . LEU A 1 109 ? -13.113 -12.159 4.397 1.00 92.81 109 LEU A N 1
ATOM 886 C CA . LEU A 1 109 ? -14.141 -13.204 4.456 1.00 92.81 109 LEU A CA 1
ATOM 887 C C . LEU A 1 109 ? -13.612 -14.472 5.147 1.00 92.81 109 LEU A C 1
ATOM 889 O O . LEU A 1 109 ? -14.304 -15.044 5.996 1.00 92.81 109 LEU A O 1
ATOM 893 N N . CYS A 1 110 ? -12.360 -14.864 4.888 1.00 93.00 110 CYS A N 1
ATOM 894 C CA . CYS A 1 110 ? -11.713 -15.997 5.565 1.00 93.00 110 CYS A CA 1
ATOM 895 C C . CYS A 1 110 ? -11.544 -15.769 7.082 1.00 93.00 110 CYS A C 1
ATOM 897 O O . CYS A 1 110 ? -11.712 -16.687 7.897 1.00 93.00 110 CYS A O 1
ATOM 899 N N . ILE A 1 111 ? -11.250 -14.533 7.491 1.00 95.75 111 ILE A N 1
ATOM 900 C CA . ILE A 1 111 ? -11.185 -14.144 8.908 1.00 95.75 111 ILE A CA 1
ATOM 901 C C . ILE A 1 111 ? -12.557 -14.275 9.572 1.00 95.75 111 ILE A C 1
ATOM 903 O O . ILE A 1 111 ? -12.647 -14.831 10.674 1.00 95.75 111 ILE A O 1
ATOM 907 N N . ALA A 1 112 ? -13.606 -13.777 8.907 1.00 93.69 112 ALA A N 1
ATOM 908 C CA . ALA A 1 112 ? -14.979 -13.834 9.399 1.00 93.69 112 ALA A CA 1
ATOM 909 C C . ALA A 1 112 ? -15.449 -15.286 9.561 1.00 93.69 112 ALA A C 1
ATOM 911 O O . ALA A 1 112 ? -16.025 -15.625 10.596 1.00 93.69 112 ALA A O 1
ATOM 912 N N . HIS A 1 113 ? -15.101 -16.160 8.610 1.00 93.25 113 HIS A N 1
ATOM 913 C CA . HIS A 1 113 ? -15.324 -17.605 8.712 1.00 93.25 113 HIS A CA 1
ATOM 914 C C . HIS A 1 113 ? -14.645 -18.221 9.949 1.00 93.25 113 HIS A C 1
ATOM 916 O O . HIS A 1 113 ? -15.190 -19.114 10.589 1.00 93.25 113 HIS A O 1
ATOM 922 N N . SER A 1 114 ? -13.478 -17.702 10.338 1.00 94.38 114 SER A N 1
ATOM 923 C CA . SER A 1 114 ? -12.727 -18.156 11.516 1.00 94.38 114 SER A CA 1
ATOM 924 C C . SER A 1 114 ? -13.128 -17.469 12.837 1.00 94.38 114 SER A C 1
ATOM 926 O O . SER A 1 114 ? -12.411 -17.635 13.826 1.00 94.38 114 SER A O 1
ATOM 928 N N . HIS A 1 115 ? -14.184 -16.643 12.869 1.00 94.25 115 HIS A N 1
ATOM 929 C CA . HIS A 1 115 ? -14.593 -15.828 14.031 1.00 94.25 115 HIS A CA 1
ATOM 930 C C . HIS A 1 115 ? -13.493 -14.923 14.623 1.00 94.25 115 HIS A C 1
ATOM 932 O O . HIS A 1 115 ? -13.497 -14.603 15.816 1.00 94.25 115 HIS A O 1
ATOM 938 N N . ARG A 1 116 ? -12.532 -14.487 13.804 1.00 94.75 116 ARG A N 1
ATOM 939 C CA . ARG A 1 116 ? -11.490 -13.531 14.211 1.00 94.75 116 ARG A CA 1
ATOM 940 C C . ARG A 1 116 ? -11.831 -12.130 13.702 1.00 94.75 116 ARG A C 1
ATOM 942 O O . ARG A 1 116 ? -12.733 -11.950 12.898 1.00 94.75 116 ARG A O 1
ATOM 949 N N . VAL A 1 117 ? -11.111 -11.121 14.195 1.00 90.88 117 VAL A N 1
ATOM 950 C CA . VAL A 1 117 ? -11.239 -9.719 13.732 1.00 90.88 117 VAL A CA 1
ATOM 951 C C . VAL A 1 117 ? -9.915 -9.188 13.167 1.00 90.88 117 VAL A C 1
ATOM 953 O O . VAL A 1 117 ? -9.888 -8.188 12.458 1.00 90.88 117 VAL A O 1
ATOM 956 N N . THR A 1 118 ? -8.801 -9.858 13.465 1.00 93.50 118 THR A N 1
ATOM 957 C CA . THR A 1 118 ? -7.455 -9.457 13.047 1.00 93.50 118 TH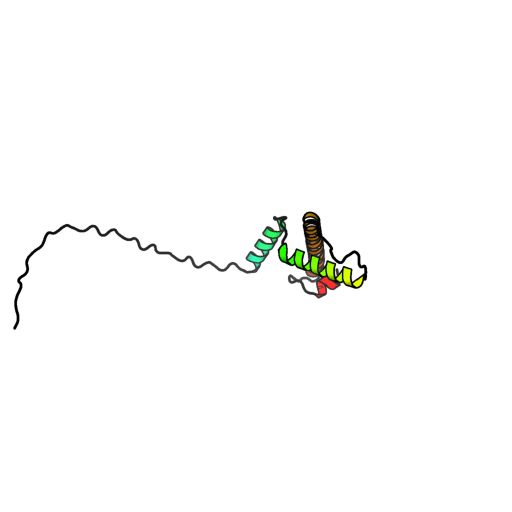R A CA 1
ATOM 958 C C . THR A 1 118 ? -6.975 -10.334 11.899 1.00 93.50 118 THR A C 1
ATOM 960 O O . THR A 1 118 ? -6.991 -11.561 12.015 1.00 93.50 118 THR A O 1
ATOM 963 N N . LEU A 1 119 ? -6.515 -9.689 10.827 1.00 93.00 119 LEU A N 1
ATOM 964 C CA . LEU A 1 119 ? -5.941 -10.338 9.654 1.00 93.00 119 LEU A CA 1
ATOM 965 C C . LEU A 1 119 ? -4.550 -10.894 9.965 1.00 93.00 119 LEU A C 1
ATOM 967 O O . LEU A 1 119 ? -3.728 -10.220 10.588 1.00 93.00 119 LEU A O 1
ATOM 971 N N . MET A 1 120 ? -4.297 -12.133 9.549 1.00 93.19 120 MET A N 1
ATOM 972 C CA . MET A 1 120 ? -3.033 -12.845 9.742 1.00 93.19 120 MET A CA 1
ATOM 973 C C . MET A 1 120 ? -2.503 -13.382 8.407 1.00 93.19 120 MET A C 1
ATOM 975 O O . MET A 1 120 ? -3.261 -13.590 7.469 1.00 93.19 120 MET A O 1
ATOM 979 N N . ALA A 1 121 ? -1.203 -13.686 8.330 1.00 92.38 121 ALA A N 1
ATOM 980 C CA . ALA A 1 121 ? -0.579 -14.183 7.097 1.00 92.38 121 ALA A CA 1
ATOM 981 C C . ALA A 1 121 ? -1.229 -15.468 6.548 1.00 92.38 121 ALA A C 1
ATOM 983 O O . ALA A 1 121 ? -1.329 -15.635 5.341 1.00 92.38 121 ALA A O 1
ATOM 984 N N . LYS A 1 122 ? -1.729 -16.346 7.428 1.00 91.25 122 LYS A N 1
ATOM 985 C CA . LYS A 1 122 ? -2.454 -17.565 7.035 1.00 91.25 122 LYS A CA 1
ATOM 986 C C . LYS A 1 122 ? -3.748 -17.290 6.263 1.00 91.25 122 LYS A C 1
ATOM 988 O O . LYS A 1 122 ? -4.183 -18.156 5.521 1.00 91.25 122 LYS A O 1
ATOM 993 N N . ASP A 1 123 ? -4.346 -16.113 6.444 1.00 92.25 123 ASP A N 1
ATOM 994 C CA . ASP A 1 123 ? -5.607 -15.748 5.793 1.00 92.25 123 ASP A CA 1
ATOM 995 C C . ASP A 1 123 ? -5.375 -15.416 4.313 1.00 92.25 123 ASP A C 1
ATOM 997 O O . ASP A 1 123 ? -6.245 -15.665 3.496 1.00 92.25 123 ASP A O 1
ATOM 1001 N N . TYR A 1 124 ? -4.169 -14.957 3.959 1.00 90.62 124 TYR A N 1
ATOM 1002 C CA . TYR A 1 124 ? -3.756 -14.706 2.575 1.00 90.62 124 TYR A CA 1
ATOM 1003 C C . TYR A 1 124 ? -3.325 -15.955 1.810 1.00 90.62 124 TYR A C 1
ATOM 1005 O O . TYR A 1 124 ? -3.257 -15.920 0.594 1.00 90.62 124 TYR A O 1
ATOM 1013 N N . VAL A 1 125 ? -2.963 -17.032 2.508 1.00 89.12 125 VAL A N 1
ATOM 1014 C CA . VAL A 1 125 ? -2.523 -18.285 1.866 1.00 89.12 125 VAL A CA 1
ATOM 1015 C C . VAL A 1 125 ? -3.716 -19.093 1.349 1.00 89.12 125 VAL A C 1
ATOM 1017 O O . VAL A 1 125 ? -3.551 -19.960 0.499 1.00 89.12 125 VAL A O 1
ATOM 1020 N N . ILE A 1 126 ? -4.897 -18.852 1.920 1.00 78.62 126 ILE A N 1
ATOM 1021 C CA . ILE A 1 126 ? -6.128 -19.597 1.630 1.00 78.62 126 ILE A CA 1
ATOM 1022 C C . ILE A 1 126 ? -6.927 -18.936 0.496 1.00 78.62 126 ILE A C 1
ATOM 1024 O O . ILE A 1 126 ? -7.731 -19.615 -0.139 1.00 78.62 126 ILE A O 1
ATOM 1028 N N . VAL A 1 127 ? -6.704 -17.637 0.269 1.00 79.56 127 VAL A N 1
ATOM 1029 C CA . VAL A 1 127 ? -7.216 -16.876 -0.882 1.00 79.56 127 VAL A CA 1
ATOM 1030 C C . VAL A 1 127 ? -6.391 -17.224 -2.112 1.00 79.56 127 VAL A C 1
ATOM 1032 O O . VAL A 1 127 ? -7.007 -17.568 -3.142 1.00 79.56 127 VAL A O 1
#

Foldseek 3Di:
DDDDDDDDDDDDDDDDDPPPDPPPPPVVPPPDDDPVVVVVVVVVVVVVDPDQPDDLVVLVVVVVVVQVVVCVVVVDPVSPPDDDDPVNSVVVRSVVVVVVVVLVVQLCVQCVVVVHDDRDPVSSVVD

Mean predicted aligned error: 13.71 Å

pLDDT: mean 81.4, std 18.21, range [40.75, 96.88]

Radius of gyration: 33.97 Å; Cα contacts (8 Å, |Δi|>4): 35; chains: 1; bounding box: 47×87×78 Å